Protein AF-A0A8T3LX62-F1 (afdb_monomer)

Mean predicted aligned error: 11.66 Å

Foldseek 3Di:
DDDPPPVVVVPDDDDDDDDDDDPVVLVVLCVVQVHDDSVVSVVSVVVVVVVVVVVVVVVVDDCVVVDPVNVVVVVVVVVPD

Sequence (81 aa):
MTSFDDRAYLCRMKRHTTINLDEHLIREASQVLGTERVTDTVHAALAEVVAARRREWLVEFDFSELSAERLEELRRGRTAG

Solvent-accessible surface area (backbone atoms only — not comparable to full-atom values): 5214 Å² total; per-residue (Å²): 136,83,75,85,57,66,72,64,66,68,74,72,74,80,79,89,78,94,74,93,74,62,64,67,60,50,54,53,47,14,65,76,70,72,39,90,46,72,68,55,28,53,52,51,52,53,50,49,54,53,51,51,53,51,51,52,53,56,71,72,50,83,59,88,79,66,43,74,68,54,48,52,54,64,46,55,73,62,73,77,113

Secondary structure (DSSP, 8-state):
---TTHHHHTTS-PPP------HHHHHHHHHHHT-SSHHHHHHHHHHHHHHHHHHHHHHHS--TT--HHHHHHHHHTTS--

pLDDT: mean 81.51, std 17.0, range [39.72, 98.06]

Structure (mmCIF, N/CA/C/O backbone):
data_AF-A0A8T3LX62-F1
#
_entry.id   AF-A0A8T3LX62-F1
#
loop_
_atom_site.group_PDB
_atom_site.id
_atom_site.type_symbol
_atom_site.label_atom_id
_atom_site.label_alt_id
_atom_site.label_comp_id
_atom_site.label_asym_id
_atom_site.label_entity_id
_atom_site.label_seq_id
_atom_site.pdbx_PDB_ins_code
_atom_site.Cartn_x
_atom_site.Cartn_y
_atom_site.Cartn_z
_atom_site.occupancy
_atom_site.B_iso_or_equiv
_atom_site.auth_seq_id
_atom_site.auth_comp_id
_atom_site.auth_asym_id
_atom_site.auth_atom_id
_atom_site.pdbx_PDB_model_num
ATOM 1 N N . MET A 1 1 ? 3.731 24.019 25.537 1.00 39.72 1 MET A N 1
ATOM 2 C CA . MET A 1 1 ? 3.068 24.251 24.238 1.00 39.72 1 MET A CA 1
ATOM 3 C C . MET A 1 1 ? 3.643 23.244 23.252 1.00 39.72 1 MET A C 1
ATOM 5 O O . MET A 1 1 ? 4.539 23.559 22.483 1.00 39.72 1 MET A O 1
ATOM 9 N N . THR A 1 2 ? 3.260 21.979 23.422 1.00 43.78 2 THR A N 1
ATOM 10 C CA . THR A 1 2 ? 3.802 20.848 22.665 1.00 43.78 2 THR A CA 1
ATOM 11 C C . THR A 1 2 ? 3.144 20.816 21.295 1.00 43.78 2 THR A C 1
ATOM 13 O O . THR A 1 2 ? 1.929 20.698 21.174 1.00 43.78 2 THR A O 1
ATOM 16 N N . SER A 1 3 ? 3.992 21.013 20.293 1.00 41.66 3 SER A N 1
ATOM 17 C CA . SER A 1 3 ? 3.697 21.080 18.871 1.00 41.66 3 SER A CA 1
ATOM 18 C C . SER A 1 3 ? 2.834 19.899 18.413 1.00 41.66 3 SER A C 1
ATOM 20 O O . SER A 1 3 ? 3.293 18.761 18.369 1.00 41.66 3 SER A O 1
ATOM 22 N N . PHE A 1 4 ? 1.583 20.178 18.047 1.00 46.72 4 PHE A N 1
ATOM 23 C CA . PHE A 1 4 ? 0.718 19.259 17.296 1.00 46.72 4 PHE A CA 1
ATOM 24 C C . PHE A 1 4 ? 1.115 19.180 15.802 1.00 46.72 4 PHE A C 1
ATOM 26 O O . PHE A 1 4 ? 0.461 18.489 15.022 1.00 46.72 4 PHE A O 1
ATOM 33 N N . ASP A 1 5 ? 2.209 19.843 15.410 1.00 50.88 5 ASP A N 1
ATOM 34 C CA . ASP A 1 5 ? 2.642 20.051 14.023 1.00 50.88 5 ASP A CA 1
ATOM 35 C C . ASP A 1 5 ? 3.542 18.921 13.466 1.00 50.88 5 ASP A C 1
ATOM 37 O O . ASP A 1 5 ? 3.697 18.778 12.254 1.00 50.88 5 ASP A O 1
ATOM 41 N N . ASP A 1 6 ? 4.083 18.039 14.316 1.00 45.06 6 ASP A N 1
ATOM 42 C CA . ASP A 1 6 ? 5.027 16.978 13.901 1.00 45.06 6 ASP A CA 1
ATOM 43 C C . ASP A 1 6 ? 4.413 15.937 12.939 1.00 45.06 6 ASP A C 1
ATOM 45 O O . ASP A 1 6 ? 5.089 15.347 12.094 1.00 45.06 6 ASP A O 1
ATOM 49 N N . ARG A 1 7 ? 3.092 15.719 13.006 1.00 48.88 7 ARG A N 1
ATOM 50 C CA . ARG A 1 7 ? 2.407 14.733 12.150 1.00 48.88 7 ARG A CA 1
ATOM 51 C C . ARG A 1 7 ? 2.227 15.201 10.704 1.00 48.88 7 ARG A C 1
ATOM 53 O O . ARG A 1 7 ? 2.141 14.357 9.813 1.00 48.88 7 ARG A O 1
ATOM 60 N N . ALA A 1 8 ? 2.193 16.511 10.458 1.00 47.66 8 ALA A N 1
ATOM 61 C CA . ALA A 1 8 ? 2.056 17.069 9.114 1.00 47.66 8 ALA A CA 1
ATOM 62 C C . ALA A 1 8 ? 3.398 17.081 8.359 1.00 47.66 8 ALA A C 1
ATOM 64 O O . ALA A 1 8 ? 3.427 16.819 7.154 1.00 47.66 8 ALA A O 1
ATOM 65 N N . TYR A 1 9 ? 4.517 17.279 9.067 1.00 49.47 9 TYR A N 1
A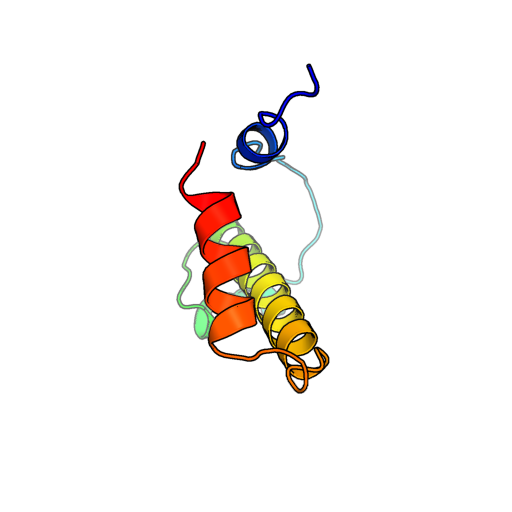TOM 66 C CA . TYR A 1 9 ? 5.860 17.277 8.474 1.00 49.47 9 TYR A CA 1
ATOM 67 C C . TYR A 1 9 ? 6.324 15.898 7.980 1.00 49.47 9 TYR A C 1
ATOM 69 O O . TYR A 1 9 ? 7.079 15.812 7.010 1.00 49.47 9 TYR A O 1
ATOM 77 N N . LEU A 1 10 ? 5.815 14.803 8.553 1.00 52.69 10 LEU A N 1
ATOM 78 C CA . LEU A 1 10 ? 6.094 13.449 8.055 1.00 52.69 10 LEU A CA 1
ATOM 79 C C . LEU A 1 10 ? 5.388 13.131 6.722 1.00 52.69 10 LEU A C 1
ATOM 81 O O . LEU A 1 10 ? 5.784 12.199 6.026 1.00 52.69 10 LEU A O 1
ATOM 85 N N . CYS A 1 11 ? 4.371 13.905 6.326 1.00 54.12 11 CYS A N 1
ATOM 86 C CA . CYS A 1 11 ? 3.478 13.561 5.214 1.00 54.12 11 CYS A CA 1
ATOM 87 C C . CYS A 1 11 ? 4.037 13.889 3.812 1.00 54.12 11 CYS A C 1
ATOM 89 O O . CYS A 1 11 ? 3.388 13.610 2.805 1.00 54.12 11 CYS A O 1
ATOM 91 N N . ARG A 1 12 ? 5.240 14.472 3.681 1.00 61.66 12 ARG A N 1
ATOM 92 C CA . ARG A 1 12 ? 5.746 14.841 2.340 1.00 61.66 12 ARG A CA 1
ATOM 93 C C . ARG A 1 12 ? 7.239 14.677 2.097 1.00 61.66 12 ARG A C 1
ATOM 95 O O . ARG A 1 12 ? 7.721 15.045 1.026 1.00 61.66 12 ARG A O 1
ATOM 102 N N . MET A 1 13 ? 7.983 14.091 3.030 1.00 72.00 13 MET A N 1
ATOM 103 C CA . MET A 1 13 ? 9.410 13.876 2.814 1.00 72.00 13 MET A CA 1
ATOM 104 C C . MET A 1 13 ? 9.649 12.564 2.055 1.00 72.00 13 MET A C 1
ATOM 106 O O . MET A 1 13 ? 9.770 11.494 2.646 1.00 72.00 13 MET A O 1
ATOM 110 N N . LYS A 1 14 ? 9.734 12.647 0.723 1.00 75.25 14 LYS A N 1
ATOM 111 C CA . LYS A 1 14 ? 10.194 11.528 -0.111 1.00 75.25 14 LYS A CA 1
ATOM 112 C C . LYS A 1 14 ? 11.711 11.415 0.007 1.00 75.25 14 LYS A C 1
ATOM 114 O O . LYS A 1 14 ? 12.433 12.357 -0.315 1.00 75.25 14 LYS A O 1
ATOM 119 N N . ARG A 1 15 ? 12.202 10.264 0.460 1.00 81.19 15 ARG A N 1
ATOM 120 C CA . ARG A 1 15 ? 13.629 9.935 0.407 1.00 81.19 15 ARG A CA 1
ATOM 121 C C . ARG A 1 15 ? 13.899 9.171 -0.883 1.00 81.19 15 ARG A C 1
ATOM 123 O O . ARG A 1 15 ? 13.233 8.182 -1.165 1.00 81.19 15 ARG A O 1
ATOM 130 N N . HIS A 1 16 ? 14.856 9.652 -1.669 1.00 84.19 16 HIS A N 1
ATOM 131 C CA . HIS A 1 16 ? 15.413 8.871 -2.765 1.00 84.19 16 HIS A CA 1
ATOM 132 C C . HIS A 1 16 ? 16.466 7.925 -2.188 1.00 84.19 16 HIS A C 1
ATOM 134 O O . HIS A 1 16 ? 17.323 8.348 -1.410 1.00 84.19 16 HIS A O 1
ATOM 140 N N . THR A 1 17 ? 16.378 6.643 -2.519 1.00 85.06 17 THR A N 1
ATOM 141 C CA . THR A 1 17 ? 17.293 5.618 -2.016 1.00 85.06 17 THR A CA 1
ATOM 142 C C . THR A 1 17 ? 17.544 4.606 -3.118 1.00 85.06 17 THR A C 1
ATOM 144 O O . THR A 1 17 ? 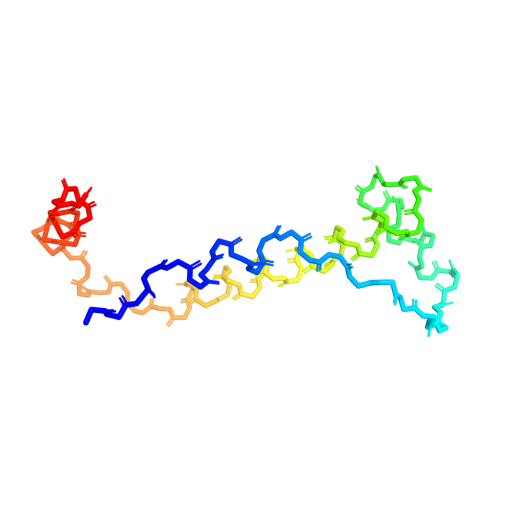16.608 4.184 -3.796 1.00 85.06 17 THR A O 1
ATOM 147 N N . THR A 1 18 ? 18.804 4.219 -3.283 1.00 90.38 18 THR A N 1
ATOM 148 C CA . THR A 1 18 ? 19.199 3.149 -4.196 1.00 90.38 18 THR A CA 1
ATOM 149 C C . THR A 1 18 ? 19.148 1.831 -3.436 1.00 90.38 18 THR A C 1
ATOM 151 O O . THR A 1 18 ? 19.919 1.626 -2.501 1.00 90.38 18 THR A O 1
ATOM 154 N N . ILE A 1 19 ? 18.224 0.954 -3.818 1.00 89.69 19 ILE A N 1
ATOM 155 C CA . ILE A 1 19 ? 18.084 -0.403 -3.283 1.00 89.69 19 ILE A CA 1
ATOM 156 C C . ILE A 1 19 ? 17.951 -1.382 -4.448 1.00 89.69 19 ILE A C 1
ATOM 158 O O . ILE A 1 19 ? 17.413 -1.025 -5.496 1.00 89.69 19 ILE A O 1
ATOM 162 N N . ASN A 1 20 ? 18.425 -2.612 -4.260 1.00 93.88 20 ASN A N 1
ATOM 163 C CA . ASN A 1 20 ? 18.181 -3.684 -5.218 1.00 93.88 20 ASN A CA 1
ATOM 164 C C . ASN A 1 20 ? 16.778 -4.242 -4.980 1.00 93.88 20 ASN A C 1
ATOM 166 O O . ASN A 1 20 ? 16.427 -4.575 -3.848 1.00 93.88 20 ASN A O 1
ATOM 170 N N . LEU A 1 21 ? 15.988 -4.335 -6.045 1.00 91.25 21 LEU A N 1
ATOM 171 C CA . LEU A 1 21 ? 14.637 -4.883 -6.027 1.00 91.25 21 LEU A CA 1
ATOM 172 C C . LEU A 1 21 ? 14.566 -6.038 -7.018 1.00 91.25 21 LEU A C 1
ATOM 174 O O . LEU A 1 21 ? 15.165 -5.970 -8.090 1.00 91.25 21 LEU A O 1
ATOM 178 N N 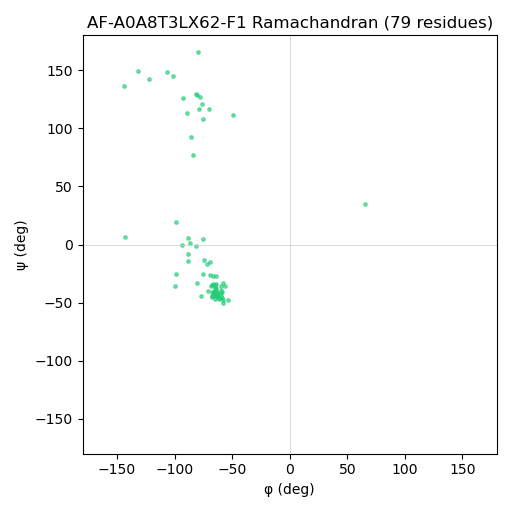. ASP A 1 22 ? 13.827 -7.080 -6.655 1.00 96.44 22 ASP A N 1
ATOM 179 C CA . ASP A 1 22 ? 13.526 -8.181 -7.563 1.00 96.44 22 ASP A CA 1
ATOM 180 C C . ASP A 1 22 ? 12.556 -7.692 -8.652 1.00 96.44 22 ASP A C 1
ATOM 182 O O . ASP A 1 22 ? 11.428 -7.282 -8.366 1.00 96.44 22 ASP A O 1
ATOM 186 N N . GLU A 1 23 ? 13.005 -7.707 -9.907 1.00 95.62 23 GLU A N 1
ATOM 187 C CA . GLU A 1 23 ? 12.231 -7.227 -11.054 1.00 95.62 23 GLU A CA 1
ATOM 188 C C . GLU A 1 23 ? 10.965 -8.058 -11.297 1.00 95.62 23 GLU A C 1
ATOM 190 O O . GLU A 1 23 ? 9.926 -7.508 -11.675 1.00 95.62 23 GLU A O 1
ATOM 195 N N . HIS A 1 24 ? 11.012 -9.367 -11.036 1.00 97.62 24 HIS A N 1
ATOM 196 C CA . HIS A 1 24 ? 9.848 -10.232 -11.185 1.00 97.62 24 HIS A CA 1
ATOM 197 C C . HIS A 1 24 ? 8.783 -9.889 -10.148 1.00 97.62 24 HIS A C 1
ATOM 199 O O . HIS A 1 24 ? 7.621 -9.712 -10.515 1.00 97.62 24 HIS A O 1
ATOM 205 N N . LEU A 1 25 ? 9.190 -9.693 -8.891 1.00 97.12 25 LEU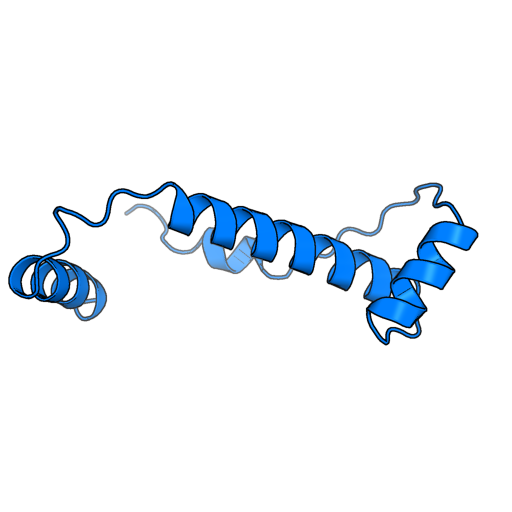 A N 1
ATOM 206 C CA . LEU A 1 25 ? 8.279 -9.283 -7.823 1.00 97.12 25 LEU A CA 1
ATOM 207 C C . LEU A 1 25 ? 7.655 -7.912 -8.106 1.00 97.12 25 LEU A C 1
ATOM 209 O O . LEU A 1 25 ? 6.459 -7.723 -7.899 1.00 97.12 25 LEU A O 1
ATOM 213 N N . ILE A 1 26 ? 8.444 -6.956 -8.606 1.00 97.25 26 ILE A N 1
ATOM 214 C CA . ILE A 1 26 ? 7.931 -5.631 -8.973 1.00 97.25 26 ILE A CA 1
ATOM 215 C C . ILE A 1 26 ? 6.916 -5.729 -10.108 1.00 97.25 26 ILE A C 1
ATOM 217 O O . ILE A 1 26 ? 5.883 -5.067 -10.046 1.00 97.25 26 ILE A O 1
ATOM 221 N N . ARG A 1 27 ? 7.174 -6.563 -11.116 1.00 97.44 27 ARG A N 1
ATOM 222 C CA . ARG A 1 27 ? 6.245 -6.777 -12.229 1.00 97.44 27 ARG A CA 1
ATOM 223 C C . ARG A 1 27 ? 4.937 -7.420 -11.772 1.00 97.44 27 ARG A C 1
ATOM 225 O O . ARG A 1 27 ? 3.871 -7.022 -12.227 1.00 97.44 27 ARG A O 1
ATOM 232 N N . GLU A 1 28 ? 5.001 -8.411 -10.891 1.00 98.06 28 GLU A N 1
ATOM 233 C CA . GLU A 1 28 ? 3.796 -9.033 -10.332 1.00 98.06 28 GLU A CA 1
ATOM 234 C C . GLU A 1 28 ? 3.009 -8.036 -9.479 1.00 98.06 28 GLU A C 1
ATOM 236 O O . GLU A 1 28 ? 1.806 -7.856 -9.674 1.00 98.06 28 GLU A O 1
ATOM 241 N N . ALA A 1 29 ? 3.696 -7.314 -8.592 1.00 97.56 29 ALA A N 1
ATOM 242 C CA . ALA A 1 29 ? 3.078 -6.287 -7.766 1.00 97.56 29 ALA A CA 1
ATOM 243 C C . ALA A 1 29 ? 2.443 -5.179 -8.616 1.00 97.56 29 ALA A C 1
ATOM 245 O O . ALA A 1 29 ? 1.349 -4.724 -8.295 1.00 97.56 29 ALA A O 1
ATOM 246 N N . SER A 1 30 ? 3.078 -4.766 -9.716 1.00 97.81 30 SER A N 1
ATOM 247 C CA . SER A 1 30 ? 2.551 -3.705 -10.574 1.00 97.81 30 SER A CA 1
ATOM 248 C C . SER A 1 30 ? 1.277 -4.124 -11.306 1.00 97.81 30 SER A C 1
ATOM 250 O O . SER A 1 30 ? 0.355 -3.322 -11.441 1.00 97.81 30 SER A O 1
ATOM 252 N N . GLN A 1 31 ? 1.176 -5.394 -11.705 1.00 98.06 31 GLN A N 1
ATOM 253 C CA . GLN A 1 31 ? -0.042 -5.958 -12.289 1.00 98.06 31 GLN A CA 1
ATOM 254 C C . GLN A 1 31 ? -1.181 -6.031 -11.269 1.00 98.06 31 GLN A C 1
ATOM 256 O O . GLN A 1 31 ? -2.305 -5.647 -11.585 1.00 98.06 31 GLN A O 1
ATOM 261 N N . VAL A 1 32 ? -0.894 -6.484 -10.045 1.00 97.75 32 VAL A N 1
ATOM 262 C CA . VAL A 1 32 ? -1.895 -6.586 -8.971 1.00 97.75 32 VAL A CA 1
ATOM 263 C C . VAL A 1 32 ? -2.376 -5.206 -8.518 1.00 97.75 32 VAL A C 1
ATOM 265 O O . VAL A 1 32 ? -3.566 -5.011 -8.287 1.00 97.75 32 VAL A O 1
ATOM 268 N N . LEU A 1 33 ? -1.459 -4.244 -8.397 1.00 96.81 33 LEU A N 1
ATOM 269 C CA . LEU A 1 33 ? -1.743 -2.898 -7.893 1.00 96.81 33 LEU A CA 1
ATOM 270 C C . LEU A 1 33 ? -2.177 -1.917 -8.994 1.00 96.81 33 LEU A C 1
ATOM 272 O O . LEU A 1 33 ? -2.588 -0.801 -8.679 1.00 96.81 33 LEU A O 1
ATOM 276 N N . GLY A 1 34 ? -2.094 -2.310 -10.270 1.00 97.31 34 GLY A N 1
ATOM 277 C CA . GLY A 1 34 ? -2.442 -1.460 -11.410 1.00 97.31 34 GLY A CA 1
ATOM 278 C C . GLY A 1 34 ? -1.514 -0.253 -11.575 1.00 97.31 34 GLY A C 1
ATOM 279 O O . GLY A 1 34 ? -1.969 0.830 -11.939 1.00 97.31 34 GLY A O 1
ATOM 280 N N . THR A 1 35 ? -0.225 -0.408 -11.268 1.00 97.56 35 THR A N 1
ATOM 281 C CA . THR A 1 35 ? 0.775 0.668 -11.321 1.00 97.56 35 THR A CA 1
ATOM 282 C C . THR A 1 35 ? 1.719 0.514 -12.512 1.00 97.56 35 THR A C 1
ATOM 284 O O . THR A 1 35 ? 2.047 -0.590 -12.933 1.00 97.56 35 THR A O 1
ATOM 287 N N . GLU A 1 36 ? 2.201 1.636 -13.056 1.00 94.50 36 GLU A N 1
ATOM 288 C CA . GLU A 1 36 ? 3.086 1.626 -14.236 1.00 94.50 36 GLU A CA 1
ATOM 289 C C . GLU A 1 36 ? 4.570 1.777 -13.881 1.00 94.50 36 GLU A C 1
ATOM 291 O O . GLU A 1 36 ? 5.439 1.196 -14.528 1.00 94.50 36 GLU A O 1
ATOM 296 N N . ARG A 1 37 ? 4.890 2.572 -12.851 1.00 95.56 37 ARG A N 1
ATOM 297 C CA . ARG A 1 37 ? 6.276 2.857 -12.452 1.00 95.56 37 ARG A CA 1
ATOM 298 C C . ARG A 1 37 ? 6.668 2.029 -11.237 1.00 95.56 37 ARG A C 1
ATOM 300 O O . ARG A 1 37 ? 5.878 1.868 -10.306 1.00 95.56 37 ARG A O 1
ATOM 307 N N . VAL A 1 38 ? 7.932 1.604 -11.182 1.00 94.00 38 VAL A N 1
ATOM 308 C CA . VAL A 1 38 ? 8.509 0.890 -10.024 1.00 94.00 38 VAL A CA 1
ATOM 309 C C . VAL A 1 38 ? 8.293 1.677 -8.733 1.00 94.00 38 VAL A C 1
ATOM 311 O O . VAL A 1 38 ? 7.791 1.141 -7.753 1.00 94.00 38 VAL A O 1
ATOM 314 N N . THR A 1 39 ? 8.592 2.977 -8.749 1.00 93.31 39 THR A N 1
ATOM 315 C CA . THR A 1 39 ? 8.404 3.858 -7.590 1.00 93.31 39 THR A CA 1
ATOM 316 C C . THR A 1 39 ? 6.952 3.904 -7.121 1.00 93.31 39 THR A C 1
ATOM 318 O O . THR A 1 39 ? 6.706 3.888 -5.919 1.00 93.31 39 THR A O 1
ATOM 321 N N . ASP A 1 40 ? 5.986 3.955 -8.038 1.00 94.25 40 ASP A N 1
ATOM 322 C CA . ASP A 1 40 ? 4.563 4.002 -7.680 1.00 94.25 40 ASP A CA 1
ATOM 323 C C . ASP A 1 40 ? 4.107 2.654 -7.116 1.00 94.25 40 ASP A C 1
ATOM 325 O O . ASP A 1 40 ? 3.427 2.614 -6.095 1.00 94.25 40 ASP A O 1
ATOM 329 N N . THR A 1 41 ? 4.592 1.562 -7.710 1.00 96.56 41 THR A N 1
ATOM 330 C CA . THR A 1 41 ? 4.375 0.188 -7.236 1.00 96.56 41 THR A CA 1
ATOM 331 C C . THR A 1 41 ? 4.884 0.005 -5.808 1.00 96.56 41 THR A C 1
ATOM 333 O O . THR A 1 41 ? 4.154 -0.482 -4.951 1.00 96.56 41 THR A O 1
ATOM 336 N N . VAL A 1 42 ? 6.110 0.452 -5.515 1.00 94.56 42 VAL A N 1
ATOM 337 C CA . VAL A 1 42 ? 6.703 0.351 -4.171 1.00 94.56 42 VAL A CA 1
ATOM 338 C C . VAL A 1 42 ? 5.909 1.174 -3.157 1.00 94.56 42 VAL A C 1
ATOM 340 O O . VAL A 1 42 ? 5.600 0.678 -2.075 1.00 94.56 42 VAL A O 1
ATOM 343 N N . HIS A 1 43 ? 5.534 2.414 -3.488 1.00 94.56 43 HIS A N 1
ATOM 344 C CA . HIS A 1 43 ? 4.725 3.231 -2.579 1.00 94.56 43 HIS A CA 1
ATOM 345 C C . HIS A 1 43 ? 3.336 2.627 -2.339 1.00 94.56 43 HIS A C 1
ATOM 347 O O . HIS A 1 43 ? 2.885 2.609 -1.195 1.00 94.56 43 HIS A O 1
ATOM 353 N N . ALA A 1 44 ? 2.675 2.123 -3.384 1.00 95.56 44 ALA A N 1
ATOM 354 C CA . ALA A 1 44 ? 1.370 1.478 -3.274 1.00 95.56 44 ALA A CA 1
ATOM 355 C C . ALA A 1 44 ? 1.443 0.204 -2.420 1.00 95.56 44 ALA A C 1
ATOM 357 O O . ALA A 1 44 ? 0.634 0.032 -1.511 1.00 95.56 44 ALA A O 1
ATOM 358 N N . ALA A 1 45 ? 2.460 -0.634 -2.634 1.00 96.12 45 ALA A N 1
ATOM 359 C CA . ALA A 1 45 ? 2.678 -1.842 -1.846 1.00 96.12 45 ALA A CA 1
ATOM 360 C C . ALA A 1 45 ? 2.900 -1.521 -0.358 1.00 96.12 45 ALA A C 1
ATOM 362 O O . ALA A 1 45 ? 2.273 -2.122 0.514 1.00 96.12 45 ALA A O 1
ATOM 363 N N . LEU A 1 46 ? 3.744 -0.529 -0.049 1.00 95.06 46 LEU A N 1
ATOM 364 C CA . LEU A 1 46 ? 3.979 -0.093 1.332 1.00 95.06 46 LEU A CA 1
ATOM 365 C C . LEU A 1 46 ? 2.716 0.491 1.978 1.00 95.06 46 LEU A C 1
ATOM 367 O O . LEU A 1 46 ? 2.451 0.233 3.154 1.00 95.06 46 LEU A O 1
ATOM 371 N N . ALA A 1 47 ? 1.927 1.261 1.225 1.00 94.25 47 ALA A N 1
ATOM 372 C CA . ALA A 1 47 ? 0.665 1.804 1.711 1.00 94.25 47 ALA A CA 1
ATOM 373 C C . ALA A 1 47 ? -0.335 0.690 2.053 1.00 94.25 47 ALA A C 1
ATOM 375 O O . ALA A 1 47 ? -0.972 0.753 3.108 1.00 94.25 47 ALA A O 1
ATOM 376 N N . GLU A 1 48 ? -0.424 -0.345 1.215 1.00 95.88 48 GLU A N 1
ATOM 377 C CA . GLU A 1 48 ? -1.317 -1.479 1.454 1.00 95.88 48 GLU A CA 1
ATOM 378 C C . GLU A 1 48 ? -0.906 -2.275 2.695 1.00 95.88 48 GLU A C 1
ATOM 380 O O . GLU A 1 48 ? -1.760 -2.594 3.517 1.00 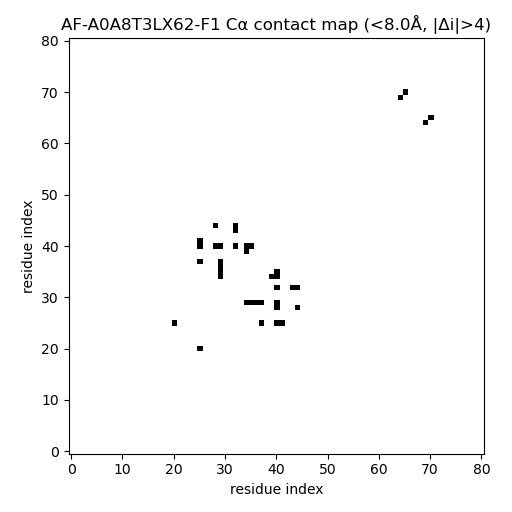95.88 48 GLU A O 1
ATOM 385 N N . VAL A 1 49 ? 0.392 -2.509 2.917 1.00 95.44 49 VAL A N 1
ATOM 386 C CA . VAL A 1 49 ? 0.887 -3.175 4.139 1.00 95.44 49 VAL A CA 1
ATOM 387 C C . VAL A 1 49 ? 0.509 -2.389 5.396 1.00 95.44 49 VAL A C 1
ATOM 389 O O . VAL A 1 49 ? 0.035 -2.962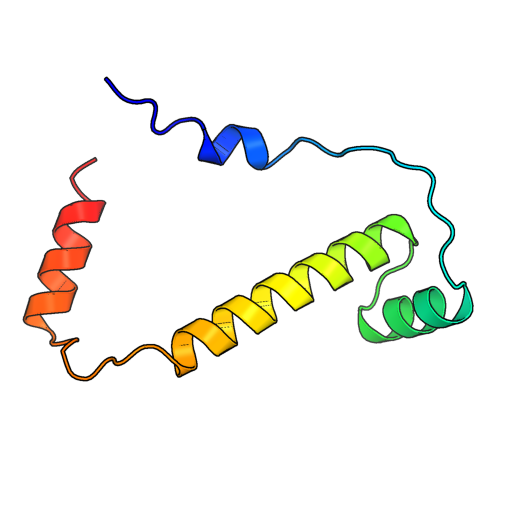 6.380 1.00 95.44 49 VAL A O 1
ATOM 392 N N . VAL A 1 50 ? 0.668 -1.062 5.377 1.00 92.44 50 VAL A N 1
ATOM 393 C CA . VAL A 1 50 ? 0.263 -0.209 6.505 1.00 92.44 50 VAL A CA 1
ATOM 394 C C . VAL A 1 50 ? -1.248 -0.274 6.719 1.00 92.44 50 VAL A C 1
ATOM 396 O O . VAL A 1 50 ? -1.703 -0.360 7.862 1.00 92.44 50 VAL A O 1
ATOM 399 N N . ALA A 1 51 ? -2.036 -0.235 5.645 1.00 90.75 51 ALA A N 1
ATOM 400 C CA . ALA A 1 51 ? -3.486 -0.335 5.726 1.00 90.75 51 ALA A CA 1
ATOM 401 C C . ALA A 1 51 ? -3.925 -1.699 6.281 1.00 90.75 51 ALA A C 1
ATOM 403 O O . ALA A 1 51 ? -4.752 -1.740 7.191 1.00 90.75 51 ALA A O 1
ATOM 404 N N . ALA A 1 52 ? -3.324 -2.793 5.810 1.00 91.44 52 ALA A N 1
ATOM 405 C CA . ALA A 1 52 ? -3.562 -4.146 6.299 1.00 91.44 52 ALA A CA 1
ATOM 406 C C . ALA A 1 52 ? -3.264 -4.258 7.794 1.00 91.44 52 ALA A C 1
ATOM 408 O O . ALA A 1 52 ? -4.148 -4.642 8.560 1.00 91.44 52 ALA A O 1
ATOM 409 N N . ARG A 1 53 ? -2.091 -3.794 8.241 1.00 92.00 53 ARG A N 1
ATOM 410 C CA . ARG A 1 53 ? -1.727 -3.859 9.662 1.00 92.00 53 ARG A CA 1
ATOM 411 C C . ARG A 1 53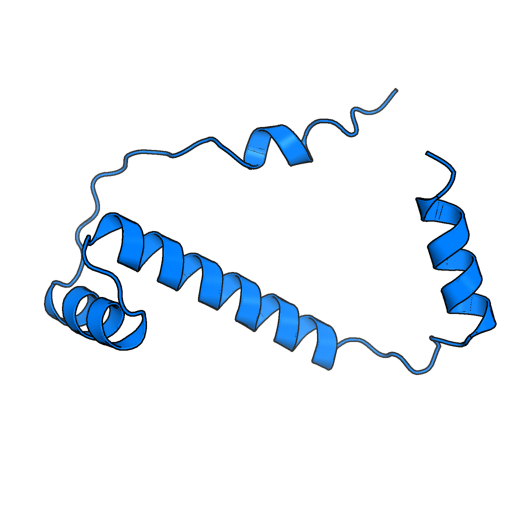 ? -2.633 -3.003 10.547 1.00 92.00 53 ARG A C 1
ATOM 413 O O . ARG A 1 53 ? -2.951 -3.390 11.668 1.00 92.00 53 ARG A O 1
ATOM 420 N N . ARG A 1 54 ? -3.091 -1.848 10.054 1.00 89.06 54 ARG A N 1
ATOM 421 C CA . ARG A 1 54 ? -4.084 -1.022 10.763 1.00 89.06 54 ARG A CA 1
ATOM 422 C C . ARG A 1 54 ? -5.431 -1.731 10.888 1.00 89.06 54 ARG A C 1
ATOM 424 O O . ARG A 1 54 ? -6.059 -1.622 11.934 1.00 89.06 54 ARG A O 1
ATOM 431 N N . ARG A 1 55 ? -5.874 -2.445 9.847 1.00 90.44 55 ARG A N 1
ATOM 432 C CA . ARG A 1 55 ? -7.114 -3.237 9.886 1.00 90.44 55 ARG A CA 1
ATOM 433 C C . ARG A 1 55 ? -7.002 -4.406 10.862 1.00 90.44 55 ARG A C 1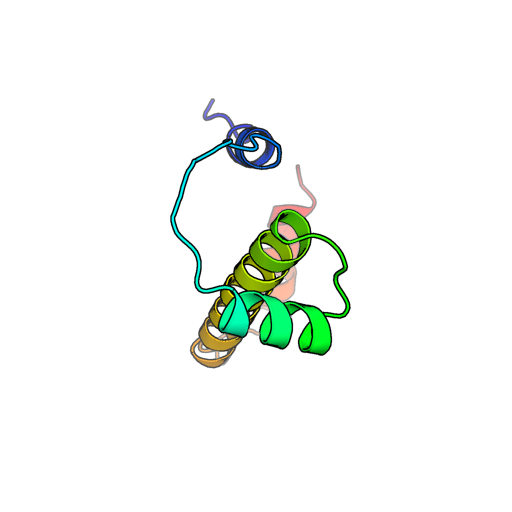
ATOM 435 O O . ARG A 1 55 ? -7.928 -4.612 11.631 1.00 90.44 55 ARG A O 1
ATOM 442 N N . GLU A 1 56 ? -5.873 -5.111 10.884 1.00 88.19 56 GLU A N 1
ATOM 443 C CA . GLU A 1 56 ? -5.609 -6.169 11.873 1.00 88.19 56 GLU A CA 1
ATOM 444 C C . GLU A 1 56 ? -5.661 -5.633 13.304 1.00 88.19 56 GLU A C 1
ATOM 446 O O . GLU A 1 56 ? -6.341 -6.202 14.150 1.00 88.19 56 GLU A O 1
ATOM 451 N N . TRP A 1 57 ? -5.018 -4.491 13.560 1.00 82.25 57 TRP A N 1
ATOM 452 C CA . TRP A 1 57 ? -5.058 -3.861 14.879 1.00 82.25 5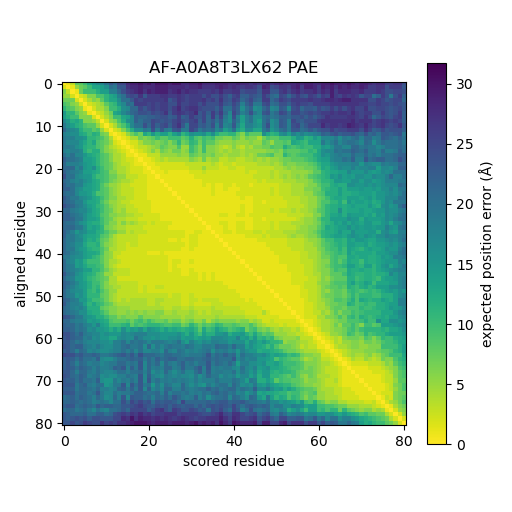7 TRP A CA 1
ATOM 453 C C . TRP A 1 57 ? -6.482 -3.496 15.315 1.00 82.25 57 TRP A C 1
ATOM 455 O O . TRP A 1 57 ? -6.814 -3.621 16.489 1.00 82.25 57 TRP A O 1
ATOM 465 N N . LEU A 1 58 ? -7.342 -3.076 14.379 1.00 79.44 58 LEU A N 1
ATOM 466 C CA . LEU A 1 58 ? -8.754 -2.839 14.685 1.00 79.44 58 LEU A CA 1
ATOM 467 C C . LEU A 1 58 ? -9.475 -4.133 15.066 1.00 79.44 58 LEU A C 1
ATOM 469 O O . LEU A 1 58 ? -10.312 -4.095 15.951 1.00 79.44 58 LEU A O 1
ATOM 473 N N . VAL A 1 59 ? -9.162 -5.268 14.439 1.00 79.25 59 VAL A N 1
ATOM 474 C CA . VAL A 1 59 ? -9.766 -6.562 14.803 1.00 79.25 59 VAL A CA 1
ATOM 475 C C . VAL A 1 59 ? -9.315 -7.024 16.192 1.00 79.25 59 VAL A C 1
ATOM 477 O O . VAL A 1 59 ? -10.103 -7.615 16.922 1.00 79.25 59 VAL A O 1
ATOM 480 N N . GLU A 1 60 ? -8.068 -6.741 16.568 1.00 76.75 60 GLU A N 1
ATOM 481 C CA . GLU A 1 60 ? -7.523 -7.051 17.898 1.00 76.75 60 GLU A CA 1
ATOM 482 C C . GLU A 1 60 ? -8.043 -6.111 19.003 1.00 76.75 60 GLU A C 1
ATOM 484 O O . GLU A 1 60 ? -7.861 -6.395 20.188 1.00 76.75 60 GLU A O 1
ATOM 489 N N . PHE A 1 61 ? -8.671 -4.987 18.648 1.00 71.88 61 PHE A N 1
ATOM 490 C CA . PHE A 1 61 ? -9.165 -4.021 19.622 1.00 71.88 61 PHE A CA 1
ATOM 491 C C . PHE A 1 61 ? -10.474 -4.502 20.258 1.00 71.88 61 PHE A C 1
ATOM 493 O O . PHE A 1 61 ? -11.450 -4.792 19.564 1.00 71.88 61 PHE A O 1
ATOM 500 N N . ASP A 1 62 ? -10.518 -4.539 21.590 1.00 74.12 62 ASP A N 1
ATOM 501 C CA . ASP A 1 62 ? -11.753 -4.842 22.305 1.00 74.12 62 ASP A CA 1
ATOM 502 C C . ASP A 1 62 ? -12.702 -3.634 22.271 1.00 74.12 62 ASP A C 1
ATOM 504 O O . ASP A 1 62 ? -12.482 -2.610 22.920 1.00 74.12 62 ASP A O 1
ATOM 508 N N . PHE A 1 63 ? -13.775 -3.757 21.491 1.00 77.38 63 PHE A N 1
ATOM 509 C CA . PHE A 1 63 ? -14.836 -2.754 21.401 1.00 77.38 63 PHE A CA 1
ATOM 510 C C . PHE A 1 63 ? -15.946 -2.950 22.439 1.00 77.38 63 PHE A C 1
ATOM 512 O O . PHE A 1 63 ? -16.941 -2.228 22.387 1.00 77.38 63 PHE A O 1
ATOM 519 N N . SER A 1 64 ? -15.816 -3.899 23.371 1.00 79.81 64 SER A N 1
ATOM 520 C CA . SER A 1 64 ? -16.847 -4.181 24.377 1.00 79.81 64 SER A CA 1
ATOM 521 C C . SER A 1 64 ? -17.197 -2.957 25.238 1.00 79.81 64 SER A C 1
ATOM 523 O O . SER A 1 64 ? -18.361 -2.755 25.580 1.00 79.81 64 SER A O 1
ATOM 525 N N . GLU A 1 65 ? -16.224 -2.083 25.507 1.00 78.06 65 GLU A N 1
ATOM 526 C CA . GLU A 1 65 ? -16.416 -0.828 26.248 1.00 78.06 65 GLU A CA 1
ATOM 527 C C . GLU A 1 65 ? -16.849 0.360 25.362 1.00 78.06 65 GLU A C 1
ATOM 529 O O . GLU A 1 65 ? -17.026 1.484 25.844 1.00 78.06 65 GLU A O 1
ATOM 534 N N . LEU A 1 66 ? -17.028 0.152 24.053 1.00 80.69 66 LEU A N 1
ATOM 535 C CA . LEU A 1 66 ? -17.415 1.201 23.114 1.00 80.69 66 LEU A CA 1
ATOM 536 C C . LEU A 1 66 ? -18.946 1.400 23.118 1.00 80.69 66 LEU A C 1
ATOM 538 O O . LEU A 1 66 ? -19.656 0.957 22.217 1.00 80.69 66 LEU A O 1
ATOM 542 N N . SER A 1 67 ? -19.467 2.085 24.143 1.00 84.25 67 SER A N 1
ATOM 543 C CA . SER A 1 67 ? -20.884 2.485 24.209 1.00 84.25 67 SER A CA 1
ATOM 544 C C . SER A 1 67 ? -21.186 3.739 23.375 1.00 84.25 67 SER A C 1
ATOM 546 O O . SER A 1 67 ? -20.285 4.489 22.981 1.00 84.25 67 SER A O 1
ATOM 548 N N . ALA A 1 68 ? -22.474 4.009 23.131 1.00 83.75 68 ALA A N 1
ATOM 549 C CA . ALA A 1 68 ? -22.911 5.243 22.480 1.00 83.75 68 ALA A CA 1
ATOM 550 C C . ALA A 1 68 ? -22.500 6.491 23.283 1.00 83.75 68 ALA A C 1
ATOM 552 O O . ALA A 1 68 ? -22.002 7.451 22.693 1.00 83.75 68 ALA A O 1
ATOM 553 N N . GLU A 1 69 ? -22.621 6.472 24.619 1.00 83.94 69 GLU A N 1
ATOM 554 C CA . GLU A 1 69 ? -22.159 7.589 25.454 1.00 83.94 69 GLU A CA 1
ATOM 555 C C . GLU A 1 69 ? -20.642 7.781 25.347 1.00 83.94 69 GLU A C 1
ATOM 557 O O . GLU A 1 69 ? -20.167 8.906 25.167 1.00 83.94 69 GLU A O 1
ATOM 562 N N . ARG A 1 70 ? -19.878 6.680 25.378 1.00 82.31 70 ARG A N 1
ATOM 563 C CA . ARG A 1 70 ? -18.415 6.714 25.271 1.00 82.31 70 ARG A CA 1
ATOM 564 C C . ARG A 1 70 ? -17.949 7.248 23.918 1.00 82.31 70 ARG A C 1
ATOM 566 O O . ARG A 1 70 ? -16.972 7.995 23.839 1.00 82.31 70 ARG A O 1
ATOM 573 N N . LEU A 1 71 ? -18.658 6.911 22.843 1.00 85.44 71 LEU A N 1
ATOM 574 C CA . LEU A 1 71 ? -18.364 7.422 21.508 1.00 85.44 71 LEU A CA 1
ATOM 575 C C . LEU A 1 71 ? -18.603 8.936 21.409 1.00 85.44 71 LEU A C 1
ATOM 577 O O . LEU A 1 71 ? -17.789 9.648 20.814 1.00 85.44 71 LEU A O 1
ATOM 581 N N . GLU A 1 72 ? -19.677 9.439 22.021 1.00 86.19 72 GLU A N 1
ATOM 582 C CA . GLU A 1 72 ? -19.971 10.874 22.076 1.00 86.19 72 GLU A CA 1
ATOM 583 C C . GLU A 1 72 ? -18.940 11.654 22.911 1.00 86.19 72 GLU A C 1
ATOM 585 O O . GLU A 1 72 ? -18.565 12.772 22.550 1.00 86.19 72 GLU A O 1
ATOM 590 N N . GLU A 1 73 ? -18.394 11.062 23.977 1.00 83.81 73 GLU A N 1
ATOM 591 C CA . GLU A 1 73 ? -17.254 11.630 24.715 1.00 83.81 73 GLU A CA 1
ATOM 592 C C . GLU A 1 73 ? -16.000 11.765 23.841 1.00 83.81 73 GLU A C 1
ATOM 594 O O . GLU A 1 73 ? -15.379 12.832 23.794 1.00 83.81 73 GLU A O 1
ATOM 599 N N . LEU A 1 74 ? -15.651 10.712 23.095 1.00 83.69 74 LEU A N 1
ATOM 600 C CA . LEU A 1 74 ? -14.489 10.700 22.198 1.00 83.69 74 LEU A CA 1
ATOM 601 C C . LEU A 1 74 ? -14.635 11.664 21.009 1.00 83.69 74 LEU A C 1
ATOM 603 O O . LEU A 1 74 ? -13.631 12.113 20.444 1.00 83.69 74 LEU A O 1
ATOM 607 N N . ARG A 1 75 ? -15.868 11.958 20.581 1.00 84.94 75 ARG A N 1
ATOM 608 C CA . ARG A 1 75 ? -16.158 12.946 19.529 1.00 84.94 75 ARG A CA 1
ATOM 609 C C . ARG A 1 75 ? -16.049 14.373 20.049 1.00 84.94 75 ARG A C 1
ATOM 611 O O . ARG A 1 75 ? -15.396 15.186 19.397 1.00 84.94 75 ARG A O 1
ATOM 618 N N . ARG A 1 76 ? -16.592 14.657 21.239 1.00 84.44 76 ARG A N 1
ATOM 619 C CA . ARG A 1 76 ? -16.505 15.983 21.876 1.00 84.44 76 ARG A CA 1
ATOM 620 C C . ARG A 1 76 ? -15.066 16.464 22.061 1.00 84.44 76 ARG A C 1
ATOM 622 O O . ARG A 1 76 ? -14.795 17.642 21.860 1.00 84.44 76 ARG A O 1
ATOM 629 N N . GLY A 1 77 ? -14.133 15.559 22.363 1.00 74.81 77 GLY A N 1
ATOM 630 C CA . GLY A 1 77 ? -12.705 15.887 22.463 1.00 74.81 77 GLY A CA 1
ATOM 631 C C . GLY A 1 77 ? -12.020 16.244 21.134 1.00 74.81 77 GLY A C 1
ATOM 632 O O . GLY A 1 77 ? -10.926 16.797 21.155 1.00 74.81 77 GLY A O 1
ATOM 633 N N . ARG A 1 78 ? -12.635 15.944 19.980 1.00 69.69 78 ARG A N 1
ATOM 634 C CA . ARG A 1 78 ? -12.080 16.211 18.637 1.00 69.69 78 ARG A CA 1
ATOM 635 C C . ARG A 1 78 ? -12.617 17.479 17.979 1.00 69.69 78 ARG A C 1
ATOM 637 O O . ARG A 1 78 ? -11.942 18.016 17.114 1.00 69.69 78 ARG A O 1
ATOM 644 N N . THR A 1 79 ? -13.814 17.929 18.350 1.00 61.38 79 THR A N 1
ATOM 645 C CA . THR A 1 79 ? -14.472 19.112 17.762 1.00 61.38 79 THR A CA 1
ATOM 646 C C . THR A 1 79 ? -14.217 20.406 18.540 1.00 61.38 79 THR A C 1
ATOM 648 O O . THR A 1 79 ? -14.737 21.448 18.161 1.00 61.38 79 THR A O 1
ATOM 651 N N . ALA A 1 80 ? -13.459 20.345 19.639 1.00 56.72 80 ALA A N 1
ATOM 652 C CA . ALA A 1 80 ? -13.125 21.492 20.487 1.00 56.72 80 ALA A CA 1
ATOM 653 C C . ALA A 1 80 ? -11.727 22.090 20.204 1.00 56.72 80 ALA A C 1
ATOM 655 O O . ALA A 1 80 ? -11.180 22.781 21.062 1.00 56.72 80 ALA A O 1
ATOM 656 N N . GLY A 1 81 ? -11.145 21.810 19.033 1.00 45.81 81 GLY A N 1
ATOM 657 C CA . GLY A 1 81 ? -9.857 22.343 18.579 1.00 45.81 81 GLY A CA 1
ATOM 658 C C . GLY A 1 81 ? -9.966 22.960 17.197 1.00 45.81 81 GLY A C 1
ATOM 659 O O . GLY A 1 81 ? -10.652 22.341 16.352 1.00 45.81 81 GLY A O 1
#

Radius of gyration: 19.11 Å; Cα contacts (8 Å, |Δi|>4): 19; chains: 1; bounding box: 42×34×40 Å

Nearest PDB structures (foldseek):
  7vp2-assembly1_B  TM=6.422E-01  e=8.511E-01  Arabidopsis thaliana